Protein AF-A0A0C2BH80-F1 (afdb_monomer)

Foldseek 3Di:
DDDPDDDPDPPDDPVNCVVDPQSVVLVVVLVVLCVVLVVLLVVLVVCQCQLAPDSVVSVVVLVVVLVVVLVVVVVCVVPPVVPDLVVLLCVLVVQLVVLVVVLVVCVVVVVTNPPVSNVSSSSNNSSSSSNVVSSVVSVVVSDDPD

Sequence (146 aa):
EHAKEEAPHPQMSVLHVFKNNELRTSFLVLCVMWFFGGLSMYMIDLNGEDMTSNFWLGQYMSAALASIIRVIVGFADAYIPWLGRRKVYIIAMGTCILASVGLTVQLLGGGKGSTLYFITYLIAYNSISVSWEPNFLGAAELMPTD

Organism: NCBI:txid51022

pLDDT: mean 83.85, std 12.33, range [40.47, 96.81]

Solvent-accessible surface area (backbone atoms only — not comparable to full-atom values): 8005 Å² total; per-residue (Å²): 133,84,78,77,78,77,74,79,78,71,78,63,52,80,72,53,42,73,70,40,73,65,49,34,49,52,51,50,51,50,52,51,53,51,50,53,50,50,51,52,44,51,56,54,58,73,52,40,59,60,36,30,94,46,49,65,62,40,51,51,51,43,52,50,49,38,52,54,49,49,54,50,49,56,51,46,50,75,74,35,92,82,63,41,54,69,57,52,31,51,52,19,48,50,49,18,51,54,25,49,52,49,47,51,54,37,50,77,69,65,38,66,50,34,72,66,44,30,52,36,46,45,47,21,54,38,20,47,62,53,28,47,54,38,54,55,50,48,55,62,72,68,46,81,94,97

Secondary structure (DSSP, 8-state):
-----PPPP----HHHHTTSHHHHHHHHHHHHHHHHHHHHHHHHHHTGGGGSS-HHHHHHHHHHHHHHHHHHHHHHHHH-TT--HHHHHHHHHHHHHHHHHHHHHHHHTT-TTSHHHHHHHHHHHHHHHHHHHHHHHHHHHHS---

Mean predicted aligned error: 7.9 Å

InterPro domains:
  IPR036259 MFS transporter superfamily [G3DSA:1.20.1250.20] (1-146)
  IPR036259 MFS transporter superfamily [SSF103473] (5-145)

Structure (mmCIF, N/CA/C/O backbone):
data_AF-A0A0C2BH80-F1
#
_entry.id   AF-A0A0C2BH80-F1
#
loop_
_atom_site.group_PDB
_atom_site.id
_atom_site.type_symbol
_atom_site.label_atom_id
_atom_site.label_alt_id
_atom_site.label_comp_id
_atom_site.label_asym_id
_atom_site.label_entity_id
_atom_site.label_seq_id
_atom_site.pdbx_PDB_ins_code
_atom_site.Cartn_x
_atom_site.Cartn_y
_atom_site.Cartn_z
_atom_site.occupancy
_atom_site.B_iso_or_equiv
_atom_site.auth_seq_id
_atom_site.auth_comp_id
_atom_site.auth_asym_id
_atom_site.auth_atom_id
_atom_site.pdbx_PDB_model_num
ATOM 1 N N . GLU A 1 1 ? -21.388 14.020 50.039 1.00 40.62 1 GLU A N 1
ATOM 2 C CA . GLU A 1 1 ? -21.272 13.498 48.663 1.00 40.62 1 GLU A CA 1
ATOM 3 C C . GLU A 1 1 ? -20.918 12.024 48.716 1.00 40.62 1 GLU A C 1
ATOM 5 O O . GLU A 1 1 ? -19.865 11.684 49.237 1.00 40.62 1 GLU A O 1
ATOM 10 N N . HIS A 1 2 ? -21.812 11.146 48.261 1.00 40.47 2 HIS A N 1
ATOM 11 C CA . HIS A 1 2 ? -21.471 9.740 48.051 1.00 40.47 2 HIS A CA 1
ATOM 12 C C . HIS A 1 2 ? -20.681 9.640 46.746 1.00 40.47 2 HIS A C 1
ATOM 14 O O . HIS A 1 2 ? -21.237 9.872 45.672 1.00 40.47 2 HIS A O 1
ATOM 20 N N . ALA A 1 3 ? -19.391 9.323 46.851 1.00 47.41 3 ALA A N 1
ATOM 21 C CA . ALA A 1 3 ? -18.599 8.877 45.718 1.00 47.41 3 ALA A CA 1
ATOM 22 C C . ALA A 1 3 ? -19.266 7.616 45.149 1.00 47.41 3 ALA A C 1
ATOM 24 O O . ALA A 1 3 ? -19.423 6.620 45.854 1.00 47.41 3 ALA A O 1
ATOM 25 N N . LYS A 1 4 ? -19.723 7.683 43.896 1.00 45.97 4 LYS A N 1
ATOM 26 C CA . LYS A 1 4 ? -20.078 6.486 43.137 1.00 45.97 4 LYS A CA 1
ATOM 27 C C . LYS A 1 4 ? -18.778 5.718 42.914 1.00 45.97 4 LYS A C 1
ATOM 29 O O . LYS A 1 4 ? -17.924 6.199 42.180 1.00 45.97 4 LYS A O 1
ATOM 34 N N . GLU A 1 5 ? -18.624 4.570 43.567 1.00 45.97 5 GLU A N 1
ATOM 35 C CA . GLU A 1 5 ? -17.664 3.554 43.134 1.00 45.97 5 GLU A CA 1
ATOM 36 C C . GLU A 1 5 ? -18.003 3.196 41.683 1.00 45.97 5 GLU A C 1
ATOM 38 O O . GLU A 1 5 ? -19.076 2.655 41.401 1.00 45.97 5 GLU A O 1
ATOM 43 N N . GLU A 1 6 ? -17.123 3.558 40.749 1.00 51.66 6 GLU A N 1
ATOM 44 C CA . GLU A 1 6 ? -17.147 2.998 39.401 1.00 51.66 6 GLU A CA 1
ATOM 45 C C . GLU A 1 6 ? -16.944 1.488 39.533 1.00 51.66 6 GLU A C 1
ATOM 47 O O . GLU A 1 6 ? -15.943 1.019 40.077 1.00 51.66 6 GLU A O 1
ATOM 52 N N . ALA A 1 7 ? -17.945 0.720 39.097 1.00 51.25 7 ALA A N 1
ATOM 53 C CA . ALA A 1 7 ? -17.857 -0.729 39.059 1.00 51.25 7 ALA A CA 1
ATOM 54 C C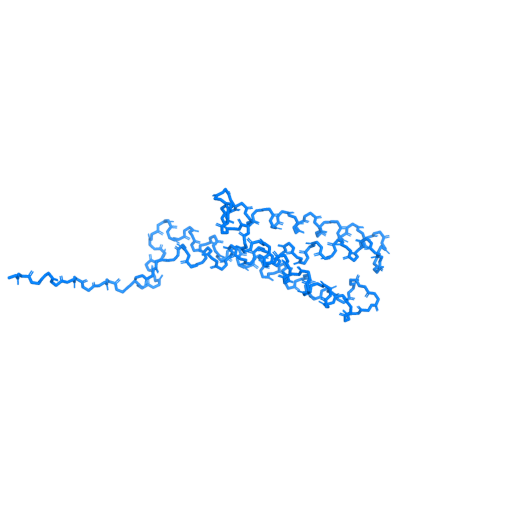 . ALA A 1 7 ? -16.621 -1.137 38.235 1.00 51.25 7 ALA A C 1
ATOM 56 O O . ALA A 1 7 ? -16.369 -0.526 37.195 1.00 51.25 7 ALA A O 1
ATOM 57 N N . PRO A 1 8 ? -15.851 -2.154 38.663 1.00 48.59 8 PRO A N 1
ATOM 58 C CA . PRO A 1 8 ? -14.657 -2.566 37.942 1.00 48.59 8 PRO A CA 1
ATOM 59 C C . PRO A 1 8 ? -15.052 -2.963 36.517 1.00 48.59 8 PRO A C 1
ATOM 61 O O . PRO A 1 8 ? -15.910 -3.831 36.339 1.00 48.59 8 PRO A O 1
ATOM 64 N N . HIS A 1 9 ? -14.444 -2.315 35.517 1.00 52.72 9 HIS A N 1
ATOM 65 C CA . HIS A 1 9 ? -14.623 -2.680 34.114 1.00 52.72 9 HIS A CA 1
ATOM 66 C C . HIS A 1 9 ? -14.335 -4.183 33.980 1.00 52.72 9 HIS A C 1
ATOM 68 O O . HIS A 1 9 ? -13.246 -4.632 34.360 1.00 52.72 9 HIS A O 1
ATOM 74 N N . PRO A 1 10 ? -15.315 -4.997 33.549 1.00 56.41 10 PRO A N 1
ATOM 75 C CA . PRO A 1 10 ? -15.115 -6.429 33.449 1.00 56.41 10 PRO A CA 1
ATOM 76 C C . PRO A 1 10 ? -14.069 -6.674 32.368 1.00 56.41 10 PRO A C 1
ATOM 78 O O . PRO A 1 10 ? -14.377 -6.519 31.193 1.00 56.41 10 PRO A O 1
ATOM 81 N N . GLN A 1 11 ? -12.852 -7.054 32.773 1.00 57.69 11 GLN A N 1
ATOM 82 C CA . GLN A 1 11 ? -11.754 -7.356 31.854 1.00 57.69 11 GLN A CA 1
ATOM 83 C C . GLN A 1 11 ? -12.252 -8.306 30.765 1.00 57.69 11 GLN A C 1
ATOM 85 O O . GLN A 1 11 ? -12.541 -9.484 31.028 1.00 57.69 11 GLN A O 1
ATOM 90 N N . MET A 1 12 ? -12.401 -7.792 29.546 1.00 61.44 12 MET A N 1
ATOM 91 C CA . MET A 1 12 ? -12.931 -8.588 28.456 1.00 61.44 12 MET A CA 1
ATOM 92 C C . MET A 1 12 ? -11.883 -9.613 28.032 1.00 61.44 12 MET A C 1
ATOM 94 O O . MET A 1 12 ? -10.857 -9.312 27.431 1.00 61.44 12 MET A O 1
ATOM 98 N N . SER A 1 13 ? -12.143 -10.876 28.363 1.00 74.00 13 SER A N 1
ATOM 99 C CA . SER A 1 13 ? -11.342 -11.990 27.862 1.00 74.00 13 SER A CA 1
ATOM 100 C C . SER A 1 13 ? -11.453 -12.067 26.337 1.00 74.00 13 SER A C 1
ATOM 102 O O . SER A 1 13 ? -12.537 -11.890 25.784 1.00 74.00 13 SER A O 1
ATOM 104 N N . VAL A 1 14 ? -10.369 -12.446 25.655 1.00 70.00 14 VAL A N 1
ATOM 105 C CA . VAL A 1 14 ? -10.336 -12.678 24.195 1.00 70.00 14 VAL A CA 1
ATOM 106 C C . VAL A 1 14 ? -11.450 -13.631 23.733 1.00 70.00 14 VAL A C 1
ATOM 108 O O . VAL A 1 14 ? -12.004 -13.473 22.648 1.00 70.00 14 VAL A O 1
ATOM 111 N N . LEU A 1 15 ? -11.862 -14.589 24.574 1.00 70.94 15 LEU A N 1
ATOM 112 C CA . LEU A 1 15 ? -12.975 -15.494 24.258 1.00 70.94 15 LEU A CA 1
ATOM 113 C C . LEU A 1 15 ? -14.342 -14.790 24.175 1.00 70.94 15 LEU A C 1
ATOM 115 O O . LEU A 1 15 ? -15.269 -15.330 23.569 1.00 70.94 15 LEU A O 1
ATOM 119 N N . HIS A 1 16 ? -14.489 -13.602 24.762 1.00 73.44 16 HIS A N 1
ATOM 120 C CA . HIS A 1 16 ? -15.715 -12.808 24.694 1.00 73.44 16 HIS A CA 1
ATOM 121 C C . HIS A 1 16 ? -15.973 -12.271 23.279 1.00 73.44 16 HIS A C 1
ATOM 123 O O . HIS A 1 16 ? -17.128 -12.174 22.859 1.00 73.44 16 HIS A O 1
ATOM 129 N N . VAL A 1 17 ? -14.909 -12.047 22.499 1.00 72.69 17 VAL A N 1
ATOM 130 C CA . VAL A 1 17 ? -14.985 -11.621 21.093 1.00 72.69 17 VAL A CA 1
ATOM 131 C C . VAL A 1 17 ? -15.792 -12.594 20.244 1.00 72.69 17 VAL A C 1
ATOM 133 O O . VAL A 1 17 ? -16.575 -12.186 19.391 1.00 72.69 17 VAL A O 1
ATOM 136 N N . PHE A 1 18 ? -15.677 -13.888 20.535 1.00 76.12 18 PHE A N 1
ATOM 137 C CA . PHE A 1 18 ? -16.374 -14.933 19.791 1.00 76.12 18 PHE A CA 1
ATOM 138 C C . PHE A 1 18 ? -17.819 -15.167 20.249 1.00 76.12 18 PHE A C 1
ATOM 140 O O . PHE A 1 18 ? -18.559 -15.872 19.561 1.00 76.12 18 PHE A O 1
ATOM 147 N N . LYS A 1 19 ? -18.239 -14.585 21.382 1.00 79.62 19 LYS A N 1
ATOM 148 C CA . LYS A 1 19 ? -19.620 -14.685 21.881 1.00 79.62 19 LYS A CA 1
ATOM 149 C C . LYS A 1 19 ? -20.538 -13.621 21.287 1.00 79.62 19 LYS A C 1
ATOM 151 O O . LYS A 1 19 ? -21.706 -13.912 21.040 1.00 79.62 19 LYS A O 1
ATOM 156 N N . ASN A 1 20 ? -20.032 -12.412 21.050 1.00 83.75 20 ASN A N 1
ATOM 157 C CA . ASN A 1 20 ? -20.814 -11.344 20.435 1.00 83.75 20 ASN A CA 1
ATOM 158 C C . ASN A 1 20 ? -20.794 -11.483 18.902 1.00 83.75 20 ASN A C 1
ATOM 160 O O . ASN A 1 20 ? -19.732 -11.533 18.287 1.00 83.75 20 ASN A O 1
ATOM 164 N N . ASN A 1 21 ? -21.972 -11.548 18.274 1.00 83.25 21 ASN A N 1
ATOM 165 C CA . ASN A 1 21 ? -22.086 -11.748 16.829 1.00 83.25 21 ASN A CA 1
ATOM 166 C C . ASN A 1 21 ? -21.510 -10.572 16.019 1.00 83.25 21 ASN A C 1
ATOM 168 O O . ASN A 1 21 ? -20.913 -10.784 14.962 1.00 83.25 21 ASN A O 1
ATOM 172 N N . GLU A 1 22 ? -21.655 -9.346 16.523 1.00 85.12 22 GLU A N 1
ATOM 173 C CA . GLU A 1 22 ? -21.107 -8.144 15.890 1.00 85.12 22 GLU A CA 1
ATOM 174 C C . GLU A 1 22 ? -19.580 -8.128 15.992 1.00 85.12 22 GLU A C 1
ATOM 176 O O . GLU A 1 22 ? -18.892 -8.048 14.975 1.00 85.12 22 GLU A O 1
ATOM 181 N N . LEU A 1 23 ? -19.045 -8.343 17.198 1.00 84.19 23 LEU A N 1
ATOM 182 C CA . LEU A 1 23 ? -17.602 -8.323 17.436 1.00 84.19 23 LEU A CA 1
ATOM 183 C C . LEU A 1 23 ? -16.876 -9.463 16.711 1.00 84.19 23 LEU A C 1
ATOM 185 O O . LEU A 1 23 ? -15.805 -9.255 16.142 1.00 84.19 23 LEU A O 1
ATOM 189 N N . ARG A 1 24 ? -17.502 -10.641 16.624 1.00 85.88 24 ARG A N 1
ATOM 190 C CA . ARG A 1 24 ? -17.018 -11.761 15.808 1.00 85.88 24 ARG A CA 1
ATOM 191 C C . ARG A 1 24 ? -16.932 -11.399 14.327 1.00 85.88 24 ARG A C 1
ATOM 193 O O . ARG A 1 24 ? -15.978 -11.794 13.660 1.00 85.88 24 ARG A O 1
ATOM 200 N N . THR A 1 25 ? -17.926 -10.678 13.809 1.00 87.75 25 THR A N 1
ATOM 201 C CA . THR A 1 25 ? -17.945 -10.254 12.403 1.00 87.75 25 THR A CA 1
ATOM 202 C C . THR A 1 25 ? -16.840 -9.238 12.143 1.00 87.75 25 THR A C 1
ATOM 204 O O . THR A 1 25 ? -16.066 -9.423 11.206 1.00 87.75 25 THR A O 1
ATOM 207 N N . SER A 1 26 ? -16.704 -8.227 13.003 1.00 86.75 26 SER A N 1
ATOM 208 C CA . SER A 1 26 ? -15.629 -7.232 12.917 1.00 86.75 26 SER A CA 1
ATOM 209 C C . SER A 1 26 ? -14.242 -7.873 12.998 1.00 86.75 26 SER A C 1
ATOM 211 O O . SER A 1 26 ? -13.389 -7.594 12.158 1.00 86.75 26 SER A O 1
ATOM 213 N N . PHE A 1 27 ? -14.034 -8.800 13.938 1.00 88.12 27 PHE A N 1
ATOM 214 C CA . PHE A 1 27 ? -12.788 -9.557 14.064 1.00 88.12 27 PHE A CA 1
ATOM 215 C C . PHE A 1 27 ? -12.471 -10.355 12.794 1.00 88.12 27 PHE A C 1
ATOM 217 O O . PHE A 1 27 ? -11.369 -10.253 12.261 1.00 88.12 27 PHE A O 1
ATOM 224 N N . LEU A 1 28 ? -13.439 -11.112 12.267 1.00 90.25 28 LEU A N 1
ATOM 225 C CA . LEU A 1 28 ? -13.240 -11.912 11.057 1.00 90.25 28 LEU A CA 1
ATOM 226 C C . LEU A 1 28 ? -12.925 -11.025 9.848 1.00 90.25 28 LEU A C 1
ATOM 228 O O . LEU A 1 28 ? -11.999 -11.329 9.096 1.00 90.25 28 LEU A O 1
ATOM 232 N N . VAL A 1 29 ? -13.652 -9.918 9.679 1.00 90.06 29 VAL A N 1
ATOM 233 C CA . VAL A 1 29 ? -13.395 -8.939 8.615 1.00 90.06 29 VAL A CA 1
ATOM 234 C C . VAL A 1 29 ? -11.968 -8.405 8.710 1.00 90.06 29 VAL A C 1
ATOM 236 O O . VAL A 1 29 ? -11.258 -8.420 7.706 1.00 90.06 29 VAL A O 1
ATOM 239 N N . LEU A 1 30 ? -11.511 -8.022 9.904 1.00 89.56 30 LEU A N 1
ATOM 240 C CA . LEU A 1 30 ? -10.138 -7.567 10.117 1.00 89.56 30 LEU A CA 1
ATOM 241 C C . LEU A 1 30 ? -9.112 -8.655 9.793 1.00 89.56 30 LEU A C 1
ATOM 243 O O . LEU A 1 30 ? -8.159 -8.379 9.068 1.00 89.56 30 LEU A O 1
ATOM 247 N N . CYS A 1 31 ? -9.323 -9.896 10.243 1.00 90.88 31 CYS A N 1
ATOM 248 C CA . CYS A 1 31 ? -8.438 -11.013 9.908 1.00 90.88 31 CYS A CA 1
ATOM 249 C C . CYS A 1 31 ? -8.313 -11.209 8.393 1.00 90.88 31 CYS A C 1
ATOM 251 O O . CYS A 1 31 ? -7.206 -11.361 7.883 1.00 90.88 31 CYS A O 1
ATOM 253 N N . VAL A 1 32 ? -9.433 -11.176 7.669 1.00 92.38 32 VAL A N 1
ATOM 254 C CA . VAL A 1 32 ? -9.459 -11.322 6.207 1.00 92.38 32 VAL A CA 1
ATOM 255 C C . VAL A 1 32 ? -8.750 -10.149 5.532 1.00 92.38 32 VAL A C 1
ATOM 257 O O . VAL A 1 32 ? -7.895 -10.362 4.672 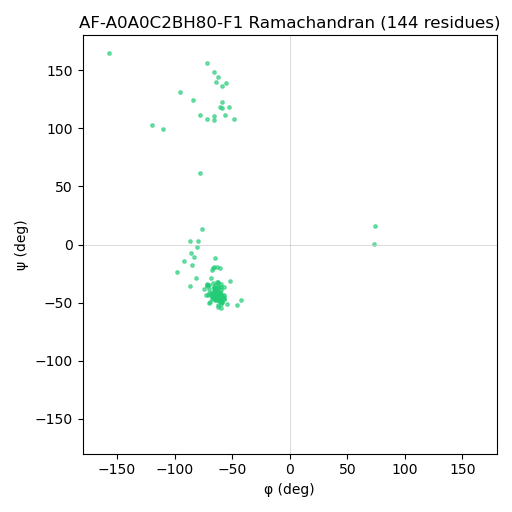1.00 92.38 32 VAL A O 1
ATOM 260 N N . MET A 1 33 ? -9.061 -8.918 5.937 1.00 91.94 33 MET A N 1
ATOM 261 C CA . MET A 1 33 ? -8.464 -7.706 5.372 1.00 91.94 33 MET A CA 1
ATOM 262 C C . MET A 1 33 ? -6.944 -7.676 5.550 1.00 91.94 33 MET A C 1
ATOM 264 O O . MET A 1 33 ? -6.220 -7.375 4.599 1.00 91.94 33 MET A O 1
ATOM 268 N N . TRP A 1 34 ? -6.461 -8.032 6.740 1.00 91.31 34 TRP A N 1
ATOM 269 C CA . TRP A 1 34 ? -5.036 -8.102 7.051 1.00 91.31 34 TRP A CA 1
ATOM 270 C C . TRP A 1 34 ? -4.338 -9.253 6.335 1.00 91.31 34 TRP A C 1
ATOM 272 O O . TRP A 1 34 ? -3.243 -9.065 5.809 1.00 91.31 34 TRP A O 1
ATOM 282 N N . PHE A 1 35 ? -4.971 -10.426 6.270 1.00 92.81 35 PHE A N 1
ATOM 283 C CA . PHE A 1 35 ? -4.401 -11.582 5.585 1.00 92.81 35 PHE A CA 1
ATOM 284 C C . PHE A 1 35 ? -4.210 -11.309 4.092 1.00 92.81 35 PHE A C 1
ATOM 286 O O . PHE A 1 35 ? -3.100 -11.442 3.581 1.00 92.81 35 PHE A O 1
ATOM 293 N N . PHE A 1 36 ? -5.264 -10.877 3.392 1.00 91.94 36 PHE A N 1
ATOM 294 C CA . PHE A 1 36 ? -5.168 -10.593 1.960 1.00 91.94 36 PHE A CA 1
ATOM 295 C C . PHE A 1 36 ? -4.334 -9.346 1.672 1.00 91.94 36 PHE A C 1
ATOM 297 O O . PHE A 1 36 ? -3.544 -9.362 0.733 1.00 91.94 36 PHE A O 1
ATOM 304 N N . GLY A 1 37 ? -4.446 -8.297 2.494 1.00 91.31 37 GLY A N 1
ATOM 305 C CA . GLY A 1 37 ? -3.610 -7.103 2.363 1.00 91.31 37 GLY A CA 1
ATOM 306 C C . GLY A 1 37 ? -2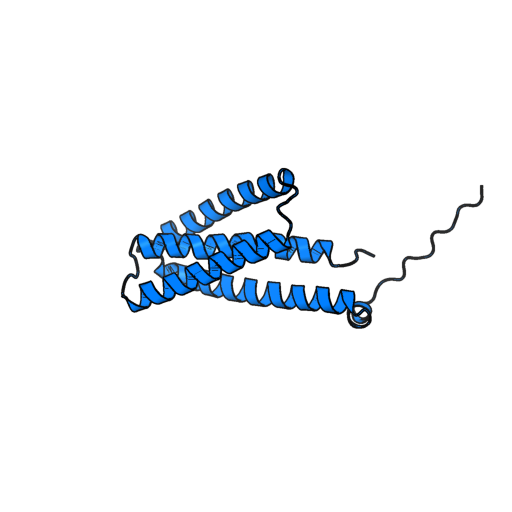.119 -7.423 2.504 1.00 91.31 37 GLY A C 1
ATOM 307 O O . GLY A 1 37 ? -1.314 -7.025 1.661 1.00 91.31 37 GLY A O 1
ATOM 308 N N . GLY A 1 38 ? -1.759 -8.207 3.524 1.00 91.69 38 GLY A N 1
ATOM 309 C CA . GLY A 1 38 ? -0.389 -8.660 3.755 1.00 91.69 38 GLY A CA 1
ATOM 310 C C . GLY A 1 38 ? 0.119 -9.588 2.654 1.00 91.69 38 GLY A C 1
ATOM 311 O O . GLY A 1 38 ? 1.215 -9.376 2.139 1.00 91.69 38 GLY A O 1
ATOM 312 N N . LEU A 1 39 ? -0.691 -10.568 2.238 1.00 92.88 39 LEU A N 1
ATOM 313 C CA . LEU A 1 39 ? -0.343 -11.488 1.153 1.00 92.88 39 LEU A CA 1
ATOM 314 C C . LEU A 1 39 ? -0.077 -10.733 -0.156 1.00 92.88 39 LEU A C 1
ATOM 316 O O . LEU A 1 39 ? 0.956 -10.948 -0.788 1.00 92.88 39 LEU A O 1
ATOM 320 N N . SER A 1 40 ? -0.981 -9.835 -0.555 1.00 92.56 40 SER A N 1
ATOM 321 C CA . SER A 1 40 ? -0.827 -9.040 -1.775 1.00 92.56 40 SER A CA 1
ATOM 322 C C . SER A 1 40 ? 0.389 -8.122 -1.706 1.00 92.56 40 SER A C 1
ATOM 324 O O . SER A 1 40 ? 1.150 -8.070 -2.669 1.00 92.56 40 SER A O 1
ATOM 326 N N . MET A 1 41 ? 0.612 -7.442 -0.576 1.00 91.75 41 MET A N 1
ATOM 327 C CA . MET A 1 41 ? 1.789 -6.588 -0.415 1.00 91.75 41 MET A CA 1
ATOM 328 C C . MET A 1 41 ? 3.076 -7.396 -0.545 1.00 91.75 41 MET A C 1
ATOM 330 O O . MET A 1 41 ? 3.962 -6.987 -1.282 1.00 91.75 41 MET A O 1
ATOM 334 N N . TYR A 1 42 ? 3.160 -8.550 0.115 1.00 91.38 42 TYR A N 1
ATOM 335 C CA . TYR A 1 42 ? 4.354 -9.387 0.072 1.00 91.38 42 TYR A CA 1
ATOM 336 C C . TYR A 1 42 ? 4.641 -9.906 -1.341 1.00 91.38 42 TYR A C 1
ATOM 338 O O . TYR A 1 42 ? 5.782 -9.874 -1.795 1.00 91.38 42 TYR A O 1
ATOM 346 N N . MET A 1 43 ? 3.602 -10.315 -2.076 1.00 90.75 43 MET A N 1
ATOM 347 C CA . MET A 1 43 ? 3.746 -10.736 -3.472 1.00 90.75 43 MET A CA 1
ATOM 348 C C . MET A 1 43 ? 4.238 -9.595 -4.367 1.00 90.75 43 MET A C 1
ATOM 350 O O . MET A 1 43 ? 5.110 -9.812 -5.205 1.00 90.75 43 MET A O 1
ATOM 354 N N . ILE A 1 44 ? 3.719 -8.378 -4.188 1.00 90.44 44 ILE A N 1
ATOM 355 C CA . ILE A 1 44 ? 4.177 -7.206 -4.945 1.00 90.44 44 ILE A CA 1
ATOM 356 C C . ILE A 1 44 ? 5.587 -6.789 -4.499 1.00 90.44 44 ILE A C 1
ATOM 358 O O . ILE A 1 44 ? 6.382 -6.350 -5.313 1.00 90.44 44 ILE A O 1
ATOM 362 N N . ASP A 1 45 ? 5.960 -6.923 -3.236 1.00 87.62 45 ASP A N 1
ATOM 363 C CA . ASP A 1 45 ? 7.294 -6.502 -2.800 1.00 87.62 45 ASP A CA 1
ATOM 364 C C . ASP A 1 45 ? 8.379 -7.465 -3.314 1.00 87.62 45 ASP A C 1
ATOM 366 O O . ASP A 1 45 ? 9.378 -7.036 -3.891 1.00 87.62 45 ASP A O 1
ATOM 370 N N . LEU A 1 46 ? 8.125 -8.778 -3.235 1.00 87.94 46 LEU A N 1
ATOM 371 C CA . LEU A 1 46 ? 9.048 -9.811 -3.722 1.00 87.94 46 LEU A CA 1
ATOM 372 C C . LEU A 1 46 ? 9.301 -9.752 -5.230 1.00 87.94 46 LEU A C 1
ATOM 374 O O . LEU A 1 46 ? 10.400 -10.064 -5.678 1.00 87.94 46 LEU A O 1
ATOM 378 N N . ASN A 1 47 ? 8.304 -9.354 -6.018 1.00 86.50 47 ASN A N 1
ATOM 379 C CA . ASN A 1 47 ? 8.462 -9.205 -7.466 1.00 86.50 47 ASN A CA 1
ATOM 380 C C . ASN A 1 47 ? 9.003 -7.814 -7.855 1.00 86.50 47 ASN A C 1
ATOM 382 O O . ASN A 1 47 ? 9.135 -7.511 -9.041 1.00 86.50 47 ASN A O 1
ATOM 386 N N . GLY A 1 48 ? 9.323 -6.955 -6.878 1.00 80.12 48 GLY A N 1
ATOM 387 C CA . GLY A 1 48 ? 9.735 -5.570 -7.112 1.00 80.12 48 GLY A CA 1
ATOM 388 C C . GLY A 1 48 ? 11.072 -5.435 -7.843 1.00 80.12 48 GLY A C 1
ATOM 389 O O . GLY A 1 48 ? 11.337 -4.393 -8.440 1.00 80.12 48 GLY A O 1
ATOM 390 N N . GLU A 1 49 ? 11.898 -6.484 -7.853 1.00 78.69 49 GLU A N 1
ATOM 391 C CA . GLU A 1 49 ? 13.127 -6.525 -8.654 1.00 78.69 49 GLU A CA 1
ATOM 392 C C . GLU A 1 49 ? 12.855 -6.456 -10.155 1.00 78.69 49 GLU A C 1
ATOM 394 O O . GLU A 1 49 ? 13.588 -5.807 -10.900 1.00 78.69 49 GLU A O 1
ATOM 399 N N . ASP A 1 50 ? 11.733 -7.017 -10.587 1.00 75.25 50 ASP A N 1
ATOM 400 C CA . ASP A 1 50 ? 11.356 -7.082 -11.992 1.00 75.25 50 ASP A CA 1
ATOM 401 C C . ASP A 1 50 ? 10.746 -5.778 -12.522 1.00 75.25 50 ASP A C 1
ATOM 403 O O . ASP A 1 50 ? 10.411 -5.674 -13.707 1.00 75.25 50 ASP A O 1
ATOM 407 N N . MET A 1 51 ? 10.584 -4.777 -11.653 1.00 76.44 51 MET A N 1
ATOM 408 C CA . MET A 1 51 ? 9.870 -3.540 -11.949 1.00 76.44 51 MET A CA 1
ATOM 409 C C . MET A 1 51 ? 10.636 -2.616 -12.914 1.00 76.44 51 MET A C 1
ATOM 411 O O . MET A 1 51 ? 10.017 -1.914 -13.715 1.00 76.44 51 MET A O 1
ATOM 415 N N . THR A 1 52 ? 11.969 -2.590 -12.859 1.00 78.94 52 THR A N 1
ATOM 416 C CA . THR A 1 52 ? 12.826 -1.740 -13.707 1.00 78.94 52 THR A CA 1
ATOM 417 C C . THR A 1 52 ? 14.232 -2.333 -13.821 1.00 78.94 52 THR A C 1
ATOM 419 O O . THR A 1 52 ? 14.616 -3.184 -13.028 1.00 78.94 52 THR A O 1
ATOM 422 N N . SER A 1 53 ? 15.030 -1.872 -14.787 1.00 74.44 53 SER A N 1
ATOM 423 C CA . SER A 1 53 ? 16.420 -2.318 -14.966 1.00 74.44 53 SER A CA 1
ATOM 424 C C . SER A 1 53 ? 17.334 -1.978 -13.783 1.00 74.44 53 SER A C 1
ATOM 426 O O . SER A 1 53 ? 18.394 -2.582 -13.635 1.00 74.44 53 SER A O 1
ATOM 428 N N . ASN A 1 54 ? 16.941 -1.017 -12.939 1.00 83.19 54 ASN A N 1
ATOM 429 C CA . ASN A 1 54 ? 17.670 -0.641 -11.733 1.00 83.19 54 ASN A CA 1
ATOM 430 C C . ASN A 1 54 ? 16.805 -0.856 -10.486 1.00 83.19 54 ASN A C 1
ATOM 432 O O . ASN A 1 54 ? 15.948 -0.029 -10.168 1.00 83.19 54 ASN A O 1
ATOM 436 N N . PHE A 1 55 ? 17.086 -1.941 -9.763 1.00 80.62 55 PHE A N 1
ATOM 437 C CA . PHE A 1 55 ? 16.407 -2.316 -8.521 1.00 80.62 55 PHE A CA 1
ATOM 438 C C . PHE A 1 55 ? 16.240 -1.138 -7.548 1.00 80.62 55 PHE A C 1
ATOM 440 O O . PHE A 1 55 ? 15.129 -0.826 -7.121 1.00 80.62 55 PHE A O 1
ATOM 447 N N . TRP A 1 56 ? 17.333 -0.431 -7.246 1.00 84.88 56 TRP A N 1
ATOM 448 C CA . TRP A 1 56 ? 17.347 0.659 -6.268 1.00 84.88 56 TRP A CA 1
ATOM 449 C C . TRP A 1 56 ? 16.467 1.826 -6.688 1.00 84.88 56 TRP A C 1
ATOM 451 O O . TRP A 1 56 ? 15.719 2.358 -5.869 1.00 84.88 56 TRP A O 1
ATOM 461 N N . LEU A 1 57 ? 16.511 2.199 -7.969 1.00 84.25 57 LEU A N 1
ATOM 462 C CA . LEU A 1 57 ? 15.640 3.243 -8.498 1.00 84.25 57 LEU A CA 1
ATOM 463 C C . LEU A 1 57 ? 14.169 2.863 -8.310 1.00 84.25 57 LEU A C 1
ATOM 465 O O . LEU A 1 57 ? 13.367 3.693 -7.887 1.00 84.25 57 LEU A O 1
ATOM 469 N N . GLY A 1 58 ? 13.825 1.605 -8.581 1.00 84.31 58 GLY A N 1
ATOM 470 C CA . GLY A 1 58 ? 12.472 1.110 -8.384 1.00 84.31 58 GLY A CA 1
ATOM 471 C C . GLY A 1 58 ? 12.002 1.200 -6.936 1.00 84.31 58 GLY A C 1
ATOM 472 O O . GLY A 1 58 ? 10.927 1.741 -6.661 1.00 84.31 58 GLY A O 1
ATOM 473 N N . GLN A 1 59 ? 12.828 0.733 -6.007 1.00 87.31 59 GLN A N 1
ATOM 474 C CA . GLN A 1 59 ? 12.502 0.741 -4.583 1.00 87.31 59 GLN A CA 1
ATOM 475 C C . GLN A 1 59 ? 12.398 2.164 -4.022 1.00 87.31 59 GLN A C 1
ATOM 477 O O . GLN A 1 59 ? 11.423 2.489 -3.341 1.00 87.31 59 GLN A O 1
ATOM 482 N N . TYR A 1 60 ? 13.332 3.056 -4.370 1.00 90.25 60 TYR A N 1
ATOM 483 C CA . TYR A 1 60 ? 13.278 4.450 -3.924 1.00 90.25 60 TYR A CA 1
ATOM 484 C C . TYR A 1 60 ? 12.058 5.189 -4.466 1.00 90.25 60 TYR A C 1
ATOM 486 O O . TYR A 1 60 ? 11.405 5.906 -3.712 1.00 90.25 60 TYR A O 1
ATOM 494 N N . MET A 1 61 ? 11.711 4.995 -5.741 1.00 87.56 61 MET A N 1
ATOM 495 C CA . MET A 1 61 ? 10.527 5.624 -6.333 1.00 87.56 61 MET A CA 1
ATOM 496 C C . MET A 1 61 ? 9.234 5.101 -5.701 1.00 87.56 61 MET A C 1
ATOM 498 O O . MET A 1 61 ? 8.336 5.889 -5.408 1.00 87.56 61 MET A O 1
ATOM 502 N N . SER A 1 62 ? 9.158 3.795 -5.434 1.00 86.62 62 SER A N 1
ATOM 503 C CA . SER A 1 62 ? 8.008 3.175 -4.764 1.00 86.62 62 SER A CA 1
ATOM 504 C C . SER A 1 62 ? 7.836 3.704 -3.342 1.00 86.62 62 SER A C 1
ATOM 506 O O . SER A 1 62 ? 6.738 4.119 -2.973 1.00 86.62 62 SER A O 1
ATOM 508 N N . ALA A 1 63 ? 8.921 3.770 -2.567 1.00 88.00 63 ALA A N 1
ATOM 509 C CA . ALA A 1 63 ? 8.907 4.273 -1.196 1.00 88.00 63 ALA A CA 1
ATOM 510 C C . ALA A 1 63 ? 8.628 5.786 -1.117 1.00 88.00 63 ALA A C 1
ATOM 512 O O . ALA A 1 63 ? 7.851 6.234 -0.266 1.00 88.00 63 ALA A O 1
ATOM 513 N N . ALA A 1 64 ? 9.226 6.581 -2.009 1.00 91.62 64 ALA A N 1
ATOM 514 C CA . ALA A 1 64 ? 9.004 8.024 -2.070 1.00 91.62 64 ALA A CA 1
ATOM 515 C C . ALA A 1 64 ? 7.549 8.340 -2.430 1.00 91.62 64 ALA A C 1
ATOM 517 O O . ALA A 1 64 ? 6.900 9.129 -1.741 1.00 91.62 64 ALA A O 1
ATOM 518 N N . LEU A 1 65 ? 7.013 7.679 -3.460 1.00 91.31 65 LEU A N 1
ATOM 519 C CA . LEU A 1 65 ? 5.625 7.864 -3.868 1.00 91.31 65 LEU A CA 1
ATOM 520 C C . LEU A 1 65 ? 4.656 7.399 -2.773 1.00 91.31 65 LEU A C 1
ATOM 522 O O . LEU A 1 65 ? 3.697 8.112 -2.483 1.00 91.31 65 LEU A O 1
ATOM 526 N N . ALA A 1 66 ? 4.958 6.290 -2.091 1.00 90.12 66 ALA A N 1
ATOM 527 C CA . ALA A 1 66 ? 4.131 5.794 -0.992 1.00 90.12 66 ALA A CA 1
ATOM 528 C C . ALA A 1 66 ? 4.084 6.796 0.160 1.00 90.12 66 ALA A C 1
ATOM 530 O O . ALA A 1 66 ? 3.019 7.050 0.718 1.00 90.12 66 ALA A O 1
ATOM 531 N N . SER A 1 67 ? 5.222 7.409 0.482 1.00 91.62 67 SER A N 1
ATOM 532 C CA . SER A 1 67 ? 5.307 8.431 1.526 1.00 91.62 67 SER A CA 1
ATOM 533 C C . SER A 1 67 ? 4.484 9.670 1.166 1.00 91.62 67 SER A C 1
ATOM 535 O O . SER A 1 67 ? 3.694 10.139 1.982 1.00 91.62 67 SER A O 1
ATOM 537 N N . ILE A 1 68 ? 4.611 10.166 -0.069 1.00 92.19 68 ILE A N 1
ATOM 538 C CA . ILE A 1 68 ? 3.854 11.331 -0.550 1.00 92.19 68 ILE A CA 1
ATOM 539 C C . ILE A 1 68 ? 2.349 11.044 -0.530 1.00 92.19 68 ILE A C 1
ATOM 541 O O . ILE A 1 68 ? 1.577 11.849 -0.009 1.00 92.19 68 ILE A O 1
ATOM 545 N N . ILE A 1 69 ? 1.929 9.894 -1.063 1.00 91.31 69 ILE A N 1
ATOM 546 C CA . ILE A 1 69 ? 0.512 9.526 -1.130 1.00 91.31 69 ILE A CA 1
ATOM 547 C C . ILE A 1 69 ? -0.075 9.389 0.273 1.00 91.31 69 ILE A C 1
ATOM 549 O O . ILE A 1 69 ? -1.148 9.931 0.508 1.00 91.31 69 ILE A O 1
ATOM 553 N N . ARG A 1 70 ? 0.615 8.741 1.218 1.00 87.12 70 ARG A N 1
ATOM 554 C CA . ARG A 1 70 ? 0.123 8.607 2.601 1.00 87.12 70 ARG A CA 1
ATOM 555 C C . ARG A 1 70 ? -0.038 9.948 3.301 1.00 87.12 70 ARG A C 1
ATOM 557 O O . ARG A 1 70 ? -1.039 10.175 3.967 1.00 87.12 70 ARG A O 1
ATOM 564 N N . VAL A 1 71 ? 0.899 10.877 3.106 1.00 90.19 71 VAL A N 1
ATOM 565 C CA . VAL A 1 71 ? 0.748 12.240 3.638 1.00 90.19 71 VAL A CA 1
ATOM 566 C C . VAL A 1 71 ? -0.499 12.907 3.050 1.00 90.19 71 VAL A C 1
ATOM 568 O O . VAL A 1 71 ? -1.299 13.474 3.792 1.00 90.19 71 VAL A O 1
ATOM 571 N N . ILE A 1 72 ? -0.708 12.798 1.734 1.00 88.94 72 ILE A N 1
ATOM 572 C CA . ILE A 1 72 ? -1.893 13.353 1.064 1.00 88.94 72 ILE A CA 1
ATOM 573 C C . ILE A 1 72 ? -3.179 12.701 1.580 1.00 88.94 72 ILE A C 1
ATOM 575 O O . ILE A 1 72 ? -4.129 13.419 1.881 1.00 88.94 72 ILE A O 1
ATOM 579 N N . VAL A 1 73 ? -3.223 11.371 1.690 1.00 86.06 73 VAL A N 1
ATOM 580 C CA . VAL A 1 73 ? -4.399 10.635 2.175 1.00 86.06 73 VAL A CA 1
ATOM 581 C C . VAL A 1 73 ? -4.679 10.978 3.635 1.00 86.06 73 VAL A C 1
ATOM 583 O O . VAL A 1 73 ? -5.827 11.254 3.959 1.00 86.06 73 VAL A O 1
ATOM 586 N N . GLY A 1 74 ? -3.654 11.081 4.484 1.00 84.81 74 GLY A N 1
ATOM 587 C CA . GLY A 1 74 ? -3.802 11.493 5.879 1.00 84.81 74 GLY A CA 1
ATOM 588 C C . GLY A 1 74 ? -4.404 12.893 6.029 1.00 84.81 74 GLY A C 1
ATOM 589 O O . GLY A 1 74 ? -5.323 13.090 6.824 1.00 84.81 74 GLY A O 1
ATOM 590 N N . PHE A 1 75 ? -3.963 13.866 5.224 1.00 86.88 75 PHE A N 1
ATOM 591 C CA . PHE A 1 75 ? -4.612 15.182 5.197 1.00 86.88 75 PHE A CA 1
ATOM 592 C C . PHE A 1 75 ? -6.023 15.115 4.599 1.00 86.88 75 PHE A C 1
ATOM 594 O O . PHE A 1 75 ? -6.947 15.717 5.141 1.00 86.88 75 PHE A O 1
ATOM 601 N N . ALA A 1 76 ? -6.223 14.379 3.505 1.00 85.56 76 ALA A N 1
ATOM 602 C CA . ALA A 1 76 ? -7.534 14.235 2.875 1.00 85.56 76 ALA A CA 1
ATOM 603 C C . ALA A 1 76 ? -8.563 13.612 3.830 1.00 85.56 76 ALA A C 1
ATOM 605 O O . ALA A 1 76 ? -9.704 14.063 3.864 1.00 85.56 76 ALA A O 1
ATOM 606 N N . ASP A 1 77 ? -8.155 12.636 4.636 1.00 81.38 77 ASP A N 1
ATOM 607 C CA . ASP A 1 77 ? -8.977 12.014 5.672 1.00 81.38 77 ASP A CA 1
ATOM 608 C C . ASP A 1 77 ? -9.370 13.010 6.776 1.00 81.38 77 ASP A C 1
ATOM 610 O O . ASP A 1 77 ? -10.512 13.012 7.229 1.00 81.38 77 ASP A O 1
ATOM 614 N N . ALA A 1 78 ? -8.466 13.924 7.150 1.00 80.19 78 ALA A N 1
ATOM 615 C CA . ALA A 1 78 ? -8.751 14.968 8.136 1.00 80.19 78 ALA A CA 1
ATOM 616 C C . ALA A 1 78 ? -9.730 16.044 7.623 1.00 80.19 78 ALA A C 1
ATOM 618 O O . ALA A 1 78 ? -10.524 16.577 8.399 1.00 80.19 78 ALA A O 1
ATOM 619 N N . TYR A 1 79 ? -9.680 16.384 6.330 1.00 80.38 79 TYR A N 1
ATOM 620 C CA . TYR A 1 79 ? -10.480 17.476 5.755 1.00 80.38 79 TYR A CA 1
ATOM 621 C C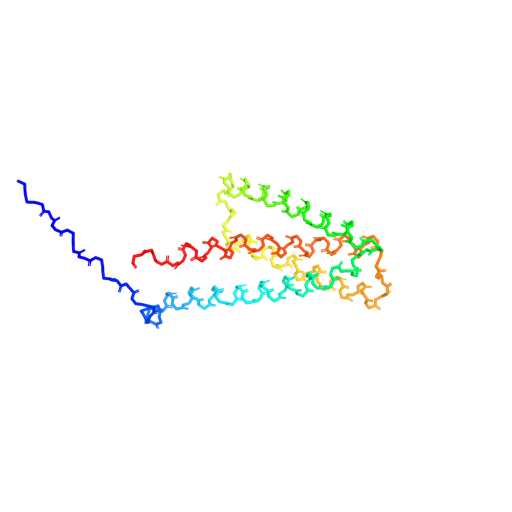 . TYR A 1 79 ? -11.772 17.022 5.062 1.00 80.38 79 TYR A C 1
ATOM 623 O O . TYR A 1 79 ? -12.694 17.829 4.921 1.00 80.38 79 TYR A O 1
ATOM 631 N N . ILE A 1 80 ? -11.863 15.769 4.602 1.00 80.50 80 ILE A N 1
ATOM 632 C CA . ILE A 1 80 ? -12.984 15.285 3.787 1.00 80.50 80 ILE A CA 1
ATOM 633 C C . ILE A 1 80 ? -13.840 14.302 4.602 1.00 80.50 80 ILE A C 1
ATOM 635 O O . ILE A 1 80 ? -13.560 13.104 4.617 1.00 80.50 80 ILE A O 1
ATOM 639 N N . PRO A 1 81 ? -14.974 14.743 5.182 1.00 69.56 81 PRO A N 1
ATOM 640 C CA . PRO A 1 81 ? -15.827 13.889 6.018 1.00 69.56 81 PRO A CA 1
ATOM 641 C C . PRO A 1 81 ? -16.489 12.722 5.260 1.00 69.56 81 PRO A C 1
ATOM 643 O O . PRO A 1 81 ? -17.052 11.814 5.864 1.00 69.56 81 PRO A O 1
ATOM 646 N N . TRP A 1 82 ? -16.445 12.723 3.922 1.00 66.44 82 TRP A N 1
ATOM 647 C CA . TRP A 1 82 ? -16.992 11.648 3.089 1.00 66.44 82 TRP A CA 1
ATOM 648 C C . TRP A 1 82 ? -16.025 10.466 2.884 1.00 66.44 82 TRP A C 1
ATOM 650 O O . TRP A 1 82 ? -16.483 9.376 2.497 1.00 66.44 82 TRP A O 1
ATOM 660 N N . LEU A 1 83 ? -14.724 10.658 3.147 1.00 74.12 83 LEU A N 1
ATOM 661 C CA . LEU A 1 83 ? -13.657 9.658 3.008 1.00 74.12 83 LEU A CA 1
ATOM 662 C C . LEU A 1 83 ? -13.670 8.668 4.191 1.00 74.12 83 LEU A C 1
ATOM 664 O O . LEU A 1 83 ? -12.737 8.546 4.965 1.00 74.12 83 LEU A O 1
ATOM 668 N N . GLY A 1 84 ? -14.764 7.924 4.355 1.00 79.94 84 GLY A N 1
ATOM 669 C CA . GLY A 1 84 ? -14.828 6.885 5.387 1.00 79.94 84 GLY A CA 1
ATOM 670 C C . GLY A 1 84 ? -13.841 5.737 5.123 1.00 79.94 84 GLY A C 1
ATOM 671 O O . GLY A 1 84 ? -13.632 5.351 3.967 1.00 79.94 84 GLY A O 1
ATOM 672 N N . ARG A 1 85 ? -13.330 5.114 6.197 1.00 85.62 85 ARG A N 1
ATOM 673 C CA . ARG A 1 85 ? -12.367 3.985 6.191 1.00 85.62 85 ARG A CA 1
ATOM 674 C C . ARG A 1 85 ? -12.684 2.916 5.144 1.00 85.62 85 ARG A C 1
ATOM 676 O O . ARG A 1 85 ? -11.837 2.517 4.348 1.00 85.62 85 ARG A O 1
ATOM 683 N N . ARG A 1 86 ? -13.953 2.498 5.091 1.00 86.44 86 ARG A N 1
ATOM 684 C CA . ARG A 1 86 ? -14.444 1.472 4.161 1.00 86.44 86 ARG A CA 1
ATOM 685 C C . ARG A 1 86 ? -14.263 1.861 2.693 1.00 86.44 86 ARG A C 1
ATOM 687 O O . ARG A 1 86 ? -13.903 1.013 1.883 1.00 86.44 86 ARG A O 1
ATOM 694 N N . LYS A 1 87 ? -14.538 3.116 2.329 1.00 88.81 87 LYS A N 1
ATOM 695 C CA . LYS A 1 87 ? -14.433 3.566 0.932 1.00 88.81 87 LYS A CA 1
ATOM 696 C C . LYS A 1 87 ? -12.978 3.645 0.505 1.00 88.81 87 LYS A C 1
ATOM 698 O O . LYS A 1 87 ? -12.655 3.158 -0.572 1.00 88.81 87 LYS A O 1
ATOM 703 N N . VAL A 1 88 ? -12.121 4.195 1.367 1.00 90.31 88 VAL A N 1
ATOM 704 C CA . VAL A 1 88 ? -10.673 4.264 1.128 1.00 90.31 88 VAL A CA 1
ATOM 705 C C . VAL A 1 88 ? -10.115 2.865 0.897 1.00 90.31 88 VAL A C 1
ATOM 707 O O . VAL A 1 88 ? -9.452 2.638 -0.110 1.00 90.31 88 VAL A O 1
ATOM 710 N N . TYR A 1 89 ? -10.483 1.903 1.750 1.00 91.31 89 TYR A N 1
ATOM 711 C CA . TYR A 1 89 ? -10.064 0.513 1.587 1.00 91.31 89 TYR A CA 1
ATOM 712 C C . TYR A 1 89 ? -10.525 -0.096 0.256 1.00 91.31 89 TYR A C 1
ATOM 714 O O . TYR A 1 89 ? -9.716 -0.665 -0.472 1.00 91.31 89 TYR A O 1
ATOM 722 N N . ILE A 1 90 ? -11.809 0.044 -0.094 1.00 92.44 90 ILE A N 1
ATOM 723 C CA . ILE A 1 90 ? -12.361 -0.524 -1.336 1.00 92.44 90 ILE A CA 1
ATOM 724 C C . ILE A 1 90 ? -11.702 0.099 -2.572 1.00 92.44 90 ILE A C 1
ATOM 726 O O . ILE A 1 90 ? -11.373 -0.624 -3.509 1.00 92.44 90 ILE A O 1
ATOM 730 N N . ILE A 1 91 ? -11.486 1.417 -2.579 1.00 92.88 91 ILE A N 1
ATOM 731 C CA . ILE A 1 91 ? -10.832 2.116 -3.693 1.00 92.88 91 ILE A CA 1
ATOM 732 C C . ILE A 1 91 ? -9.372 1.666 -3.814 1.00 92.88 91 ILE A C 1
ATOM 734 O O . ILE A 1 91 ? -8.926 1.341 -4.915 1.00 92.88 91 ILE A O 1
ATOM 738 N N . ALA A 1 92 ? -8.645 1.595 -2.698 1.00 93.50 92 ALA A N 1
ATOM 739 C CA . ALA A 1 92 ? -7.251 1.168 -2.665 1.00 93.50 92 ALA A CA 1
ATOM 740 C C . ALA A 1 92 ? -7.092 -0.285 -3.144 1.00 93.50 92 ALA A C 1
ATOM 742 O O . ALA A 1 92 ? -6.349 -0.554 -4.088 1.00 93.50 92 ALA A O 1
ATOM 743 N N . MET A 1 93 ? -7.855 -1.222 -2.575 1.00 94.06 93 MET A N 1
ATOM 744 C CA . MET A 1 93 ? -7.811 -2.629 -2.984 1.00 94.06 93 MET A CA 1
ATOM 745 C C . MET A 1 93 ? -8.302 -2.833 -4.417 1.00 94.06 93 MET A C 1
ATOM 747 O O . MET A 1 93 ? -7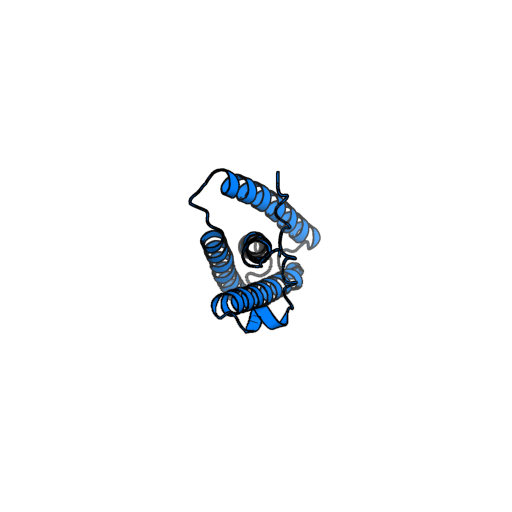.688 -3.586 -5.166 1.00 94.06 93 MET A O 1
ATOM 751 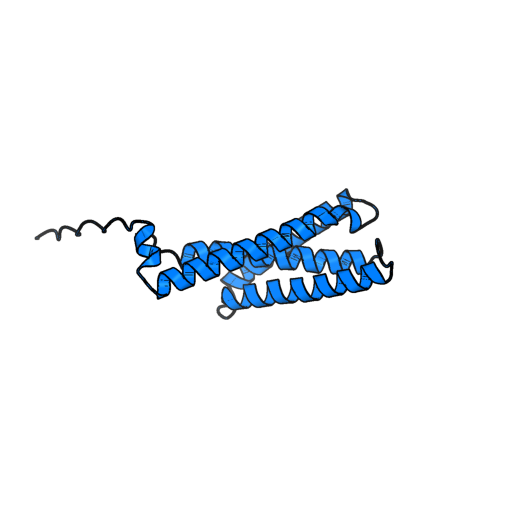N N . GLY A 1 94 ? -9.366 -2.141 -4.832 1.00 95.19 94 GLY A N 1
ATOM 752 C CA . GLY A 1 94 ? -9.870 -2.206 -6.204 1.00 95.19 94 GLY A CA 1
ATOM 753 C C . GLY A 1 94 ? -8.833 -1.732 -7.222 1.00 95.19 94 GLY A C 1
ATOM 754 O O . GLY A 1 94 ? -8.585 -2.414 -8.215 1.00 95.19 94 GLY A O 1
ATOM 755 N N . THR A 1 95 ? -8.164 -0.613 -6.937 1.00 95.88 95 THR A N 1
ATOM 756 C CA . THR A 1 95 ? -7.081 -0.091 -7.785 1.00 95.88 95 THR A CA 1
ATOM 757 C C . THR A 1 95 ? -5.896 -1.055 -7.817 1.00 95.88 95 THR A C 1
ATOM 759 O O . THR A 1 95 ? -5.367 -1.326 -8.894 1.00 95.88 95 THR A O 1
ATOM 762 N N . CYS A 1 96 ? -5.531 -1.646 -6.673 1.00 95.62 96 CYS A N 1
ATOM 763 C CA . CYS A 1 96 ? -4.489 -2.669 -6.608 1.00 95.62 96 CYS A CA 1
ATOM 764 C C . CYS A 1 96 ? -4.831 -3.883 -7.482 1.00 95.62 96 CYS A C 1
ATOM 766 O O . CYS A 1 96 ? -3.995 -4.309 -8.270 1.00 95.62 96 CYS A O 1
ATOM 768 N N . ILE A 1 97 ? -6.055 -4.414 -7.394 1.00 95.50 97 ILE A N 1
ATOM 769 C CA . ILE A 1 97 ? -6.490 -5.577 -8.183 1.00 95.50 97 ILE A CA 1
ATOM 770 C C . ILE A 1 97 ? -6.418 -5.270 -9.680 1.00 95.50 97 ILE A C 1
ATOM 772 O O . ILE A 1 97 ? -5.845 -6.051 -10.439 1.00 95.50 97 ILE A O 1
ATOM 776 N N . LEU A 1 98 ? -6.959 -4.126 -10.110 1.00 96.81 98 LEU A N 1
ATOM 777 C CA . LEU A 1 98 ? -6.929 -3.723 -11.519 1.00 96.81 98 LEU A CA 1
ATOM 778 C C . LEU A 1 98 ? -5.493 -3.546 -12.025 1.00 96.81 98 LEU A C 1
ATOM 780 O O . LEU A 1 98 ? -5.164 -4.014 -13.116 1.00 96.81 98 LEU A O 1
ATOM 784 N N . ALA A 1 99 ? -4.626 -2.928 -11.221 1.00 95.50 99 ALA A N 1
ATOM 785 C CA . ALA A 1 99 ? -3.217 -2.769 -11.556 1.00 95.50 99 ALA A CA 1
ATOM 786 C C . ALA A 1 99 ? -2.488 -4.123 -11.619 1.00 95.50 99 ALA A C 1
ATOM 788 O O . ALA A 1 99 ? -1.739 -4.358 -12.563 1.00 95.50 99 ALA A O 1
ATOM 789 N N . SER A 1 100 ? -2.751 -5.051 -10.694 1.00 93.81 100 SER A N 1
ATOM 790 C CA . SER A 1 100 ? -2.179 -6.405 -10.712 1.00 93.81 100 SER A CA 1
ATOM 791 C C . SER A 1 100 ? -2.637 -7.232 -11.920 1.00 93.81 100 SER A C 1
ATOM 793 O O . SER A 1 100 ? -1.829 -7.943 -12.523 1.00 93.81 100 SER A O 1
ATOM 795 N N . VAL A 1 101 ? -3.905 -7.117 -12.333 1.00 95.06 101 VAL A N 1
ATOM 796 C CA . VAL A 1 101 ? -4.386 -7.713 -13.594 1.00 95.06 101 VAL A CA 1
ATOM 797 C C . VAL A 1 101 ? -3.649 -7.097 -14.787 1.00 95.06 101 VAL A C 1
ATOM 799 O O . VAL A 1 101 ? -3.165 -7.830 -15.650 1.00 95.06 101 VAL A O 1
ATOM 802 N N . GLY A 1 102 ? -3.486 -5.771 -14.807 1.00 93.88 102 GLY A N 1
ATOM 803 C CA . GLY A 1 102 ? -2.706 -5.068 -15.829 1.00 93.88 102 GLY A CA 1
ATOM 804 C C . GLY A 1 102 ? -1.250 -5.538 -15.901 1.00 93.88 102 GLY A C 1
ATOM 805 O O . GLY A 1 102 ? -0.761 -5.827 -16.992 1.00 93.88 102 GLY A O 1
ATOM 806 N N . LEU A 1 103 ? -0.584 -5.693 -14.753 1.00 92.69 103 LEU A N 1
ATOM 807 C CA . LEU A 1 103 ? 0.773 -6.244 -14.662 1.00 92.69 103 LEU A CA 1
ATOM 808 C C . LEU A 1 103 ? 0.849 -7.657 -15.236 1.00 92.69 103 LEU A C 1
ATOM 810 O O . LEU A 1 103 ? 1.763 -7.953 -15.998 1.00 92.69 103 LEU A O 1
ATOM 814 N N . THR A 1 104 ? -0.132 -8.505 -14.925 1.00 92.12 104 THR A N 1
ATOM 815 C CA . THR A 1 104 ? -0.189 -9.883 -15.432 1.00 92.12 104 THR A CA 1
ATOM 816 C C . THR A 1 104 ? -0.284 -9.896 -16.958 1.00 92.12 104 THR A C 1
ATOM 818 O O . THR A 1 104 ? 0.469 -10.607 -17.620 1.00 92.12 104 THR A O 1
ATOM 821 N N . VAL A 1 105 ? -1.155 -9.064 -17.539 1.00 94.00 105 VAL A N 1
ATOM 822 C CA . VAL A 1 105 ? -1.296 -8.943 -19.001 1.00 94.00 105 VAL A CA 1
ATOM 823 C C . VAL A 1 105 ? -0.009 -8.420 -19.642 1.00 94.00 105 VAL A C 1
ATOM 825 O O . VAL A 1 105 ? 0.445 -8.966 -20.647 1.00 94.00 105 VAL A O 1
ATOM 828 N N . GLN A 1 106 ? 0.607 -7.391 -19.058 1.00 91.50 106 GLN A N 1
ATOM 829 C CA . GLN A 1 106 ? 1.853 -6.820 -19.574 1.00 91.50 106 GLN A CA 1
ATOM 830 C C . GLN A 1 106 ? 3.017 -7.811 -19.484 1.00 91.50 106 GLN A C 1
ATOM 832 O O . GLN A 1 106 ? 3.831 -7.874 -20.405 1.00 91.50 106 GLN A O 1
ATOM 837 N N . LEU A 1 107 ? 3.076 -8.613 -18.420 1.00 90.56 107 LEU A N 1
ATOM 838 C CA . LEU A 1 107 ? 4.085 -9.651 -18.247 1.00 90.56 107 LEU A CA 1
ATOM 839 C C . LEU A 1 107 ? 3.930 -10.758 -19.298 1.00 90.56 107 LEU A C 1
ATOM 841 O O . LEU A 1 107 ? 4.915 -11.130 -19.933 1.00 90.56 107 LEU A O 1
ATOM 845 N N . LEU A 1 108 ? 2.700 -11.228 -19.541 1.00 91.44 108 LEU A N 1
ATOM 846 C CA . LEU A 1 108 ? 2.406 -12.215 -20.590 1.00 91.44 108 LEU A CA 1
ATOM 847 C C . LEU A 1 108 ? 2.739 -11.691 -21.996 1.00 91.44 108 LEU A C 1
ATOM 849 O O . LEU A 1 108 ? 3.151 -12.462 -22.858 1.00 91.44 108 LEU A O 1
ATOM 853 N N . GLY A 1 109 ? 2.600 -10.383 -22.218 1.00 90.00 109 GLY A N 1
ATOM 854 C CA . GLY A 1 109 ? 2.998 -9.707 -23.455 1.00 90.00 109 GLY A CA 1
ATOM 855 C C . GLY A 1 109 ? 4.497 -9.405 -23.575 1.00 90.00 109 GLY A C 1
ATOM 856 O O . GLY A 1 109 ? 4.898 -8.758 -24.539 1.00 90.00 109 GLY A O 1
ATOM 857 N N . GLY A 1 110 ? 5.328 -9.816 -22.610 1.00 87.06 110 GLY A N 1
ATOM 858 C CA . GLY A 1 110 ? 6.773 -9.559 -22.623 1.00 87.06 110 GLY A CA 1
ATOM 859 C C . GLY A 1 110 ? 7.168 -8.111 -22.307 1.00 87.06 110 GLY A C 1
ATOM 860 O O . GLY A 1 110 ? 8.305 -7.722 -22.548 1.00 87.06 110 GLY A O 1
ATOM 861 N N . GLY A 1 111 ? 6.263 -7.303 -21.748 1.00 82.94 111 GLY A N 1
ATOM 862 C CA . GLY A 1 111 ? 6.476 -5.885 -21.428 1.00 82.94 111 GLY A CA 1
ATOM 863 C C . GLY A 1 111 ? 7.329 -5.615 -20.184 1.00 82.94 111 GLY A C 1
ATOM 864 O O . GLY A 1 111 ? 7.337 -4.486 -19.686 1.00 82.94 111 GLY A O 1
ATOM 865 N N . LYS A 1 112 ? 8.023 -6.628 -19.656 1.00 84.69 112 LYS A N 1
ATOM 866 C CA . LYS A 1 112 ? 8.860 -6.525 -18.454 1.00 84.69 112 LYS A CA 1
ATOM 867 C C . LYS A 1 112 ? 9.956 -5.470 -18.643 1.00 84.69 112 LYS A C 1
ATOM 869 O O . LYS A 1 112 ? 10.579 -5.389 -19.698 1.00 84.69 112 LYS A O 1
ATOM 874 N N . GLY A 1 113 ? 10.169 -4.638 -17.624 1.00 80.62 113 GLY A N 1
ATOM 875 C CA . GLY A 1 113 ? 11.140 -3.537 -17.662 1.00 80.62 113 GLY A CA 1
ATOM 876 C C . GLY A 1 113 ? 10.738 -2.336 -18.531 1.00 80.62 113 GLY A C 1
ATOM 877 O O . GLY A 1 113 ? 11.494 -1.369 -18.611 1.00 80.62 113 GLY A O 1
ATOM 878 N N . SER A 1 114 ? 9.561 -2.356 -19.166 1.00 88.25 114 SER A N 1
ATOM 879 C CA . SER A 1 114 ? 9.036 -1.186 -19.875 1.00 88.25 114 SER A CA 1
ATOM 880 C C . SER A 1 114 ? 8.586 -0.091 -18.903 1.00 88.25 114 SER A C 1
ATOM 882 O O . SER A 1 114 ? 8.201 -0.355 -17.764 1.00 88.25 114 SER A O 1
ATOM 884 N N . THR A 1 115 ? 8.554 1.159 -19.370 1.00 89.06 115 THR A N 1
ATOM 885 C CA . THR A 1 115 ? 8.037 2.285 -18.576 1.00 89.06 115 THR A CA 1
ATOM 886 C C . THR A 1 115 ? 6.571 2.087 -18.178 1.00 89.06 115 THR A C 1
ATOM 888 O O . THR A 1 115 ? 6.175 2.478 -17.084 1.00 89.06 115 THR A O 1
ATOM 891 N N . LEU A 1 116 ? 5.763 1.448 -19.032 1.00 90.69 1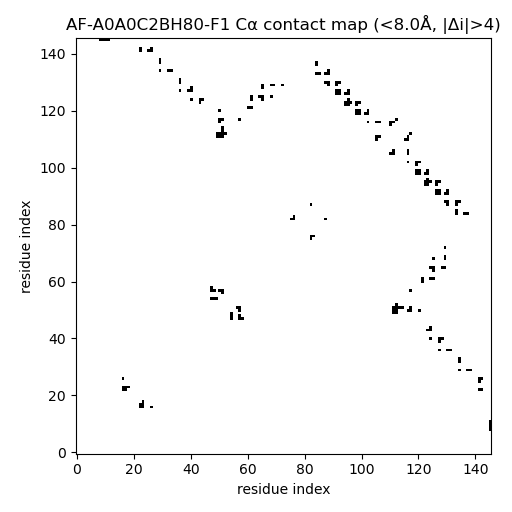16 LEU A N 1
ATOM 892 C CA . LEU A 1 116 ? 4.366 1.145 -18.715 1.00 90.69 116 LEU A CA 1
ATOM 893 C C . LEU A 1 116 ? 4.258 0.113 -17.584 1.00 90.69 116 LEU A C 1
ATOM 895 O O . LEU A 1 116 ? 3.464 0.307 -16.662 1.00 90.69 116 LEU A O 1
ATOM 899 N N . TYR A 1 117 ? 5.091 -0.930 -17.625 1.00 91.06 117 TYR A N 1
ATOM 900 C CA . TYR A 1 117 ? 5.190 -1.924 -16.556 1.00 91.06 117 TYR A CA 1
ATOM 901 C C . TYR A 1 117 ? 5.600 -1.272 -15.244 1.00 91.06 117 TYR A C 1
ATOM 903 O O . TYR A 1 117 ? 4.910 -1.437 -14.241 1.00 91.06 117 TYR A O 1
ATOM 911 N N . PHE A 1 118 ? 6.627 -0.423 -15.285 1.00 90.88 118 PHE A N 1
ATOM 912 C CA . PHE A 1 118 ? 7.083 0.364 -14.143 1.00 90.88 118 PHE A CA 1
ATOM 913 C C . PHE A 1 118 ? 5.960 1.209 -13.516 1.00 90.88 118 PHE A C 1
ATOM 915 O O . PHE A 1 118 ? 5.714 1.125 -12.315 1.00 90.88 118 PHE A O 1
ATOM 922 N N . ILE A 1 119 ? 5.226 1.987 -14.321 1.00 92.19 119 ILE A N 1
ATOM 923 C CA . ILE A 1 119 ? 4.123 2.834 -13.833 1.00 92.19 119 ILE A CA 1
ATOM 924 C C . ILE A 1 119 ? 2.991 1.985 -13.245 1.00 92.19 119 ILE A C 1
ATOM 926 O O . ILE A 1 119 ? 2.477 2.297 -12.172 1.00 92.19 119 ILE A O 1
ATOM 930 N N . THR A 1 120 ? 2.606 0.903 -13.925 1.00 93.62 120 THR A N 1
ATOM 931 C CA . THR A 1 120 ? 1.537 0.006 -13.454 1.00 93.62 120 THR A CA 1
ATOM 932 C C . THR A 1 120 ? 1.919 -0.633 -12.118 1.00 93.62 120 THR A C 1
ATOM 934 O O . THR A 1 120 ? 1.083 -0.762 -11.221 1.00 93.62 120 THR A O 1
ATOM 937 N N . TYR A 1 121 ? 3.199 -0.959 -11.952 1.00 93.38 121 TYR A N 1
ATOM 938 C CA . TYR A 1 121 ? 3.746 -1.499 -10.717 1.00 93.38 121 TYR A CA 1
ATOM 939 C C . TYR A 1 121 ? 3.714 -0.488 -9.579 1.00 93.38 121 TYR A C 1
ATOM 941 O O . TYR A 1 121 ? 3.251 -0.812 -8.485 1.00 93.38 121 TYR A O 1
ATOM 949 N N . LEU A 1 122 ? 4.123 0.756 -9.847 1.00 93.31 122 LEU A N 1
ATOM 950 C CA . LEU A 1 122 ? 4.004 1.841 -8.880 1.00 93.31 122 LEU A CA 1
ATOM 951 C C . LEU A 1 122 ? 2.549 2.020 -8.444 1.00 93.31 122 LEU A C 1
ATOM 953 O O . LEU A 1 122 ? 2.295 2.142 -7.249 1.00 93.31 122 LEU A O 1
ATOM 957 N N . ILE A 1 123 ? 1.584 1.977 -9.365 1.00 94.44 123 ILE A N 1
ATOM 958 C CA . ILE A 1 123 ? 0.160 2.071 -9.014 1.00 94.44 123 ILE A CA 1
ATOM 959 C C . ILE A 1 123 ? -0.254 0.910 -8.102 1.00 94.44 123 ILE A C 1
ATOM 961 O O . ILE A 1 123 ? -0.876 1.160 -7.069 1.00 94.44 123 ILE A O 1
ATOM 965 N N . ALA A 1 124 ? 0.106 -0.334 -8.435 1.00 94.81 124 ALA A N 1
ATOM 966 C CA . ALA A 1 124 ? -0.220 -1.504 -7.618 1.00 94.81 124 ALA A CA 1
ATOM 967 C C . ALA A 1 124 ? 0.377 -1.394 -6.204 1.00 94.81 124 ALA A C 1
ATOM 969 O O . ALA A 1 124 ? -0.353 -1.485 -5.215 1.00 94.81 124 ALA A O 1
ATOM 970 N N . TYR A 1 12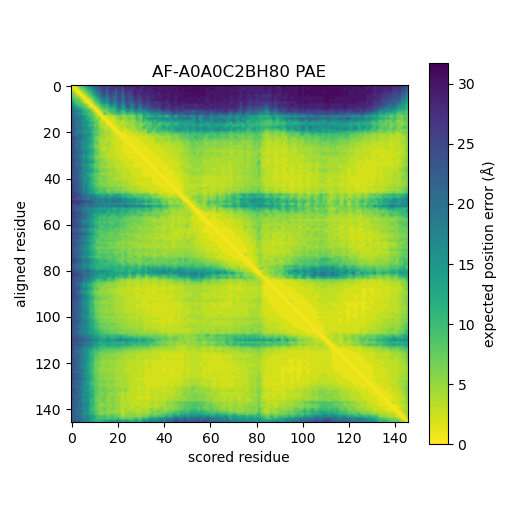5 ? 1.681 -1.111 -6.113 1.00 93.62 125 TYR A N 1
ATOM 971 C CA . TYR A 1 125 ? 2.411 -0.979 -4.852 1.00 93.62 125 TYR A CA 1
ATOM 972 C C . TYR A 1 125 ? 1.854 0.147 -3.972 1.00 93.62 125 TYR A C 1
ATOM 974 O O . TYR A 1 125 ? 1.623 -0.020 -2.775 1.00 93.62 125 TYR A O 1
ATOM 982 N N . ASN A 1 126 ? 1.586 1.308 -4.563 1.00 93.88 126 ASN A N 1
ATOM 983 C CA . ASN A 1 126 ? 1.068 2.445 -3.811 1.00 93.88 126 ASN A CA 1
ATOM 984 C C . ASN A 1 126 ? -0.388 2.238 -3.387 1.00 93.88 126 ASN A C 1
ATOM 986 O O . ASN A 1 126 ? -0.765 2.618 -2.281 1.00 93.88 126 ASN A O 1
ATOM 990 N N . SER A 1 127 ? -1.193 1.571 -4.213 1.00 93.75 127 SER A N 1
ATOM 991 C CA . SER A 1 127 ? -2.578 1.247 -3.867 1.00 93.75 127 SER A CA 1
ATOM 992 C C . SER A 1 127 ? -2.651 0.262 -2.698 1.00 93.75 127 SER A C 1
ATOM 994 O O . SER A 1 127 ? -3.396 0.501 -1.748 1.00 93.75 127 SER A O 1
ATOM 996 N N . ILE A 1 128 ? -1.839 -0.806 -2.702 1.00 94.00 128 ILE A N 1
ATOM 997 C CA . ILE A 1 128 ? -1.795 -1.729 -1.558 1.00 94.00 128 ILE A CA 1
ATOM 998 C C . ILE A 1 128 ? -1.269 -1.020 -0.306 1.00 94.00 128 ILE A C 1
ATOM 1000 O O . ILE A 1 128 ? -1.831 -1.187 0.773 1.00 94.00 128 ILE A O 1
ATOM 1004 N N . SER A 1 129 ? -0.270 -0.149 -0.457 1.00 91.75 129 SER A N 1
ATOM 1005 C CA . SER A 1 129 ? 0.312 0.651 0.622 1.00 91.75 129 SER A CA 1
ATOM 1006 C C . SER A 1 129 ? -0.699 1.578 1.315 1.00 91.75 129 SER A C 1
ATOM 1008 O O . SER A 1 129 ? -0.634 1.723 2.538 1.00 91.75 129 SER A O 1
ATOM 1010 N N . VAL A 1 130 ? -1.653 2.151 0.567 1.00 91.81 130 VAL A N 1
ATOM 1011 C CA . VAL A 1 130 ? -2.763 2.961 1.108 1.00 91.81 130 VAL A CA 1
ATOM 1012 C C . VAL A 1 130 ? -3.789 2.101 1.842 1.00 91.81 130 VAL A C 1
ATOM 1014 O O . VAL A 1 130 ? -4.312 2.523 2.866 1.00 91.81 130 VAL A O 1
ATOM 1017 N N . SER A 1 131 ? -4.058 0.874 1.381 1.00 92.06 131 SER A N 1
ATOM 1018 C CA . SER A 1 131 ? -5.029 -0.020 2.040 1.00 92.06 131 SER A CA 1
ATOM 1019 C C . SER A 1 131 ? -4.661 -0.378 3.489 1.00 92.06 131 SER A C 1
ATOM 1021 O O . SER A 1 131 ? -5.534 -0.740 4.279 1.00 92.06 131 SER A O 1
ATOM 1023 N N . TRP A 1 132 ? -3.385 -0.234 3.861 1.00 88.62 132 TRP A N 1
ATOM 1024 C CA . TRP A 1 132 ? -2.916 -0.458 5.226 1.00 88.62 132 TRP A CA 1
ATOM 1025 C C . TRP A 1 132 ? -3.464 0.556 6.227 1.00 88.62 132 TRP A C 1
ATOM 1027 O O . TRP A 1 132 ? -3.720 0.186 7.368 1.00 88.62 132 TRP A O 1
ATOM 1037 N N . GLU A 1 133 ? -3.695 1.803 5.824 1.00 87.38 133 GLU A N 1
ATOM 1038 C CA . GLU A 1 133 ? -4.223 2.832 6.726 1.00 87.38 133 GLU A CA 1
ATOM 1039 C C . GLU A 1 133 ? -5.598 2.451 7.305 1.00 87.38 133 GLU A C 1
ATOM 1041 O O . GLU A 1 133 ? -5.718 2.353 8.529 1.00 87.38 133 GLU A O 1
ATOM 1046 N N . PRO A 1 134 ? -6.628 2.133 6.492 1.00 88.19 134 PRO A N 1
ATOM 1047 C CA . PRO A 1 134 ? -7.906 1.668 7.019 1.00 88.19 134 PRO A CA 1
ATOM 1048 C C . PRO A 1 134 ? -7.824 0.283 7.679 1.00 88.19 134 PRO A C 1
ATOM 1050 O O . PRO A 1 134 ? -8.667 -0.008 8.523 1.00 88.19 134 PRO A O 1
ATOM 1053 N N . ASN A 1 135 ? -6.830 -0.558 7.363 1.00 87.56 135 ASN A N 1
ATOM 1054 C CA . ASN A 1 135 ? -6.607 -1.819 8.085 1.00 87.56 135 ASN A CA 1
ATOM 1055 C C . ASN A 1 135 ? -6.147 -1.582 9.530 1.00 87.56 135 ASN A C 1
ATOM 1057 O O . ASN A 1 135 ? -6.650 -2.236 10.445 1.00 87.56 135 ASN A O 1
ATOM 1061 N N . PHE A 1 136 ? -5.202 -0.660 9.733 1.00 86.50 136 PHE A N 1
ATOM 1062 C CA . PHE A 1 136 ? -4.708 -0.288 11.060 1.00 86.50 136 PHE A CA 1
ATOM 1063 C C . PHE A 1 136 ? -5.768 0.467 11.858 1.00 86.50 136 PHE A C 1
ATOM 1065 O O . PHE A 1 136 ? -6.064 0.099 12.993 1.00 86.50 136 PHE A O 1
ATOM 1072 N N . LEU A 1 137 ? -6.371 1.490 11.254 1.00 86.31 137 LEU A N 1
ATOM 1073 C CA . LEU A 1 137 ? -7.384 2.309 11.916 1.00 86.31 137 LEU A CA 1
ATOM 1074 C C . LEU A 1 137 ? -8.652 1.503 12.193 1.00 86.31 137 LEU A C 1
ATOM 1076 O O . LEU A 1 137 ? -9.178 1.567 13.294 1.00 86.31 137 LEU A O 1
ATOM 1080 N N . GLY A 1 138 ? -9.083 0.655 11.256 1.00 83.94 138 GLY A N 1
ATOM 1081 C CA . GLY A 1 138 ? -10.206 -0.252 11.478 1.00 83.94 138 GLY A CA 1
ATOM 1082 C C . GLY A 1 138 ? -9.951 -1.234 12.620 1.00 83.94 138 GLY A C 1
ATOM 1083 O O . GLY A 1 138 ? -10.865 -1.517 13.385 1.00 83.94 138 GLY A O 1
ATOM 1084 N N . ALA A 1 139 ? -8.718 -1.727 12.786 1.00 83.94 139 ALA A N 1
ATOM 1085 C CA . ALA A 1 139 ? -8.381 -2.593 13.915 1.00 83.94 139 ALA A CA 1
ATOM 1086 C C . ALA A 1 139 ? -8.469 -1.859 15.262 1.00 83.94 139 ALA A C 1
ATOM 1088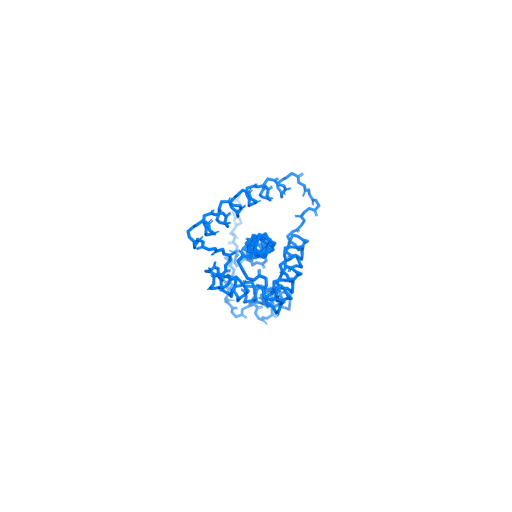 O O . ALA A 1 139 ? -8.929 -2.447 16.238 1.00 83.94 139 ALA A O 1
ATOM 1089 N N . ALA A 1 140 ? -8.065 -0.587 15.303 1.00 84.12 140 ALA A N 1
ATOM 1090 C CA . ALA A 1 140 ? -8.151 0.243 16.502 1.00 84.12 140 ALA A CA 1
ATOM 1091 C C . ALA A 1 140 ? -9.588 0.706 16.810 1.00 84.12 140 ALA A C 1
ATOM 1093 O O . ALA A 1 140 ? -9.975 0.751 17.970 1.00 84.12 140 ALA A O 1
ATOM 1094 N N . GLU A 1 141 ? -10.379 1.036 15.787 1.00 83.06 141 GLU A N 1
ATOM 1095 C CA . GLU A 1 141 ? -11.739 1.576 15.931 1.00 83.06 141 GLU A CA 1
ATOM 1096 C C . GLU A 1 141 ? -12.798 0.484 16.190 1.00 83.06 141 GLU A C 1
ATOM 1098 O O . GLU A 1 141 ? -13.820 0.759 16.814 1.00 83.06 141 GLU A O 1
ATOM 1103 N N . LEU A 1 142 ? -12.592 -0.749 15.703 1.00 80.75 142 LEU A N 1
ATOM 1104 C CA . LEU A 1 142 ? -13.571 -1.844 15.825 1.00 80.75 142 LEU A CA 1
ATOM 1105 C C . LEU A 1 142 ? -13.378 -2.720 17.066 1.00 80.75 142 LEU A C 1
ATOM 1107 O O . LEU A 1 142 ? -14.260 -3.525 17.378 1.00 80.75 142 LEU A O 1
ATOM 1111 N N . MET A 1 143 ? -12.230 -2.617 17.737 1.00 80.19 143 MET A N 1
ATOM 1112 C CA . MET A 1 143 ? -11.966 -3.361 18.963 1.00 80.19 143 MET A CA 1
ATOM 1113 C C . MET A 1 143 ? -12.300 -2.498 20.178 1.00 80.19 143 MET A C 1
ATOM 1115 O O . MET A 1 143 ? -11.855 -1.354 20.246 1.00 80.19 143 MET A O 1
ATOM 1119 N N . PRO A 1 144 ? -13.062 -3.024 21.150 1.00 74.69 144 PRO A N 1
ATOM 1120 C CA . PRO A 1 144 ? -13.292 -2.314 22.392 1.00 74.69 144 PRO A CA 1
ATOM 1121 C C . PRO A 1 144 ? -11.968 -2.147 23.142 1.00 74.69 144 PRO A C 1
ATOM 1123 O O . PRO A 1 144 ? -11.137 -3.055 23.167 1.00 74.69 144 PRO A O 1
ATOM 1126 N N . THR A 1 145 ? -11.781 -0.976 23.741 1.00 68.81 145 THR A N 1
ATOM 1127 C CA . THR A 1 145 ? -10.589 -0.627 24.525 1.00 68.81 145 THR A CA 1
ATOM 1128 C C . THR A 1 145 ? -10.665 -1.070 25.986 1.00 68.81 145 THR A C 1
ATOM 1130 O O . THR A 1 145 ? -9.666 -0.951 26.694 1.00 68.81 145 THR A O 1
ATOM 1133 N N . ASP A 1 146 ? -11.827 -1.576 26.411 1.00 55.84 146 ASP A N 1
ATOM 1134 C CA . ASP A 1 146 ? -12.183 -1.890 27.801 1.00 55.84 146 ASP A CA 1
ATOM 1135 C C . ASP A 1 146 ? -12.228 -3.404 28.077 1.00 55.84 146 ASP A C 1
ATOM 1137 O O . ASP A 1 146 ? -12.619 -4.172 27.167 1.00 55.84 146 ASP A O 1
#

Nearest PDB structures (foldseek):
  6t1z-assembly1_A  TM=5.996E-01  e=4.769E+00  Lactococcus lactis
  8xo9-assembly1_A  TM=5.246E-01  e=4.066E+00  Homo sapiens
  3g67-assembly1_A  TM=3.625E-01  e=3.117E+00  Thermotoga maritima

Radius of gyration: 20.26 Å; Cα contacts (8 Å, |Δi|>4): 116; chains: 1; bounding box: 40×33×72 Å